Protein AF-A0A0F9MAR3-F1 (afdb_monomer_lite)

Radius of gyration: 13.01 Å; chains: 1; bounding box: 33×21×36 Å

Organism: NCBI:txid412755

Sequence (75 aa):
MKEKEEFKLIITKKDINFKCEIMIDDEEQIYLETKYFSHYKKLIKFLRNFFKSSIQFNEAMNLLKELELKNKRNG

Foldseek 3Di:
DPPDFDKDWDWDDDPQKIWIWIDTPVPDIDIDIDGHPVCVVVVLVVLPVVPPDPVSSVVVVVVVVVNVVVVVVVD

pLDDT: mean 74.76, std 10.01, range [41.78, 87.81]

Secondary structure (DSSP, 8-state):
------EEEEEEEETTEEEEEEEETTTEEEEEEEESTHHHHHHHHHHHHH--SHHHHHHHHHHHHHHHHHHHH--

Structure (mmCIF, N/CA/C/O backbone):
data_AF-A0A0F9MAR3-F1
#
_entry.id   AF-A0A0F9MAR3-F1
#
loop_
_atom_site.group_PDB
_atom_site.id
_atom_site.type_symbol
_atom_site.label_atom_id
_atom_site.label_alt_id
_atom_site.label_comp_id
_atom_site.label_asym_id
_atom_site.label_entity_id
_atom_site.label_seq_id
_atom_site.pdbx_PDB_ins_code
_atom_site.Cartn_x
_atom_site.Cartn_y
_atom_site.Cartn_z
_atom_site.occupancy
_atom_site.B_iso_or_equiv
_atom_site.auth_seq_id
_atom_site.auth_comp_id
_atom_site.auth_asym_id
_atom_site.auth_atom_id
_atom_site.pdbx_PDB_model_num
ATOM 1 N N . MET A 1 1 ? -17.635 -2.806 22.476 1.00 41.78 1 MET A N 1
ATOM 2 C CA . MET A 1 1 ? -16.272 -3.083 21.970 1.00 41.78 1 MET A CA 1
ATOM 3 C C . MET A 1 1 ? -16.134 -2.328 20.660 1.00 41.78 1 MET A C 1
ATOM 5 O O . MET A 1 1 ? -17.078 -2.384 19.891 1.00 41.78 1 MET A O 1
ATOM 9 N N . LYS A 1 2 ? -15.060 -1.560 20.432 1.00 49.81 2 LYS A N 1
ATOM 10 C CA . LYS A 1 2 ? -14.787 -1.041 19.081 1.00 49.81 2 LYS A CA 1
ATOM 11 C C . LYS A 1 2 ? -14.251 -2.217 18.276 1.00 49.81 2 LYS A C 1
ATOM 13 O O . LYS A 1 2 ? -13.191 -2.732 18.632 1.00 49.81 2 LYS A O 1
ATOM 18 N N . GLU A 1 3 ? -15.014 -2.679 17.296 1.00 53.88 3 GLU A N 1
ATOM 19 C CA . GLU A 1 3 ? -14.519 -3.625 16.299 1.00 53.88 3 GLU A CA 1
ATOM 20 C C . GLU A 1 3 ? -13.268 -3.011 15.664 1.00 53.88 3 GLU A C 1
ATOM 22 O O . GLU A 1 3 ? -13.209 -1.806 15.401 1.00 53.88 3 GLU A O 1
ATOM 27 N N . LYS A 1 4 ? -12.197 -3.801 15.583 1.00 62.44 4 LYS A N 1
ATOM 28 C CA . LYS A 1 4 ? -11.009 -3.384 14.849 1.00 62.44 4 LYS A CA 1
ATOM 29 C C . LYS A 1 4 ? -11.381 -3.547 13.384 1.00 62.44 4 LYS A C 1
ATOM 31 O O . LYS A 1 4 ? -11.560 -4.684 12.978 1.00 62.44 4 LYS A O 1
ATOM 36 N N . GLU A 1 5 ? -11.495 -2.440 12.656 1.00 64.12 5 GLU A N 1
ATOM 37 C CA . GLU A 1 5 ? -11.602 -2.455 11.193 1.00 64.12 5 GLU A CA 1
ATOM 38 C C . GLU A 1 5 ? -10.471 -3.343 10.647 1.00 64.12 5 GLU A C 1
ATOM 40 O O . GLU A 1 5 ? -9.278 -3.064 10.869 1.00 64.12 5 GLU A O 1
ATOM 45 N N . GLU A 1 6 ? -10.838 -4.452 10.010 1.00 71.50 6 GLU A N 1
ATOM 46 C CA . GLU A 1 6 ? -9.895 -5.328 9.334 1.00 71.50 6 GLU A CA 1
ATOM 47 C C . GLU A 1 6 ? -9.660 -4.764 7.938 1.00 71.50 6 GLU A C 1
ATOM 49 O O . GLU A 1 6 ? -10.587 -4.477 7.185 1.00 71.50 6 GLU A O 1
ATOM 54 N N . PHE A 1 7 ? -8.392 -4.579 7.577 1.00 74.38 7 PHE A N 1
ATOM 55 C CA . PHE A 1 7 ? -8.039 -4.106 6.249 1.00 74.38 7 PHE A CA 1
ATOM 56 C C . PHE A 1 7 ? -7.125 -5.100 5.551 1.00 74.38 7 PHE A C 1
ATOM 58 O O . PHE A 1 7 ? -6.205 -5.673 6.141 1.00 74.38 7 PHE A O 1
ATOM 65 N N . LYS A 1 8 ? -7.338 -5.251 4.249 1.00 79.25 8 LYS A N 1
ATOM 66 C CA . LYS A 1 8 ? -6.473 -6.016 3.361 1.00 79.25 8 LYS A CA 1
ATOM 67 C C . LYS A 1 8 ? -5.785 -5.063 2.404 1.00 79.25 8 LYS A C 1
ATOM 69 O O . LYS A 1 8 ? -6.428 -4.437 1.569 1.00 79.25 8 LYS A O 1
ATOM 74 N N . LEU A 1 9 ? -4.465 -4.977 2.510 1.00 77.56 9 LEU A N 1
ATOM 75 C CA . LEU A 1 9 ? -3.641 -4.170 1.620 1.00 77.56 9 LEU A CA 1
ATOM 76 C C . LEU A 1 9 ? -2.949 -5.065 0.589 1.00 77.56 9 LEU A C 1
ATOM 78 O O . LEU A 1 9 ? -2.113 -5.901 0.933 1.00 77.56 9 LEU A O 1
ATOM 82 N N . ILE A 1 10 ? -3.266 -4.855 -0.683 1.00 80.62 10 ILE A N 1
ATOM 83 C CA . ILE A 1 10 ? -2.620 -5.511 -1.816 1.00 80.62 10 ILE A CA 1
ATOM 84 C C . ILE A 1 10 ? -1.869 -4.444 -2.598 1.00 80.62 10 ILE A C 1
ATOM 86 O O . ILE A 1 10 ? -2.448 -3.480 -3.090 1.00 80.62 10 ILE A O 1
ATOM 90 N N . ILE A 1 11 ? -0.559 -4.620 -2.740 1.00 76.12 11 ILE A N 1
ATOM 91 C CA . ILE A 1 11 ? 0.255 -3.739 -3.572 1.00 76.12 11 ILE A CA 1
ATOM 92 C C . ILE A 1 11 ? 0.924 -4.588 -4.639 1.00 76.12 11 ILE A C 1
ATOM 94 O O . ILE A 1 11 ? 1.597 -5.575 -4.346 1.00 76.12 11 ILE A O 1
ATOM 98 N N . THR A 1 12 ? 0.746 -4.196 -5.893 1.00 77.31 12 THR A N 1
ATOM 99 C CA . THR A 1 12 ? 1.412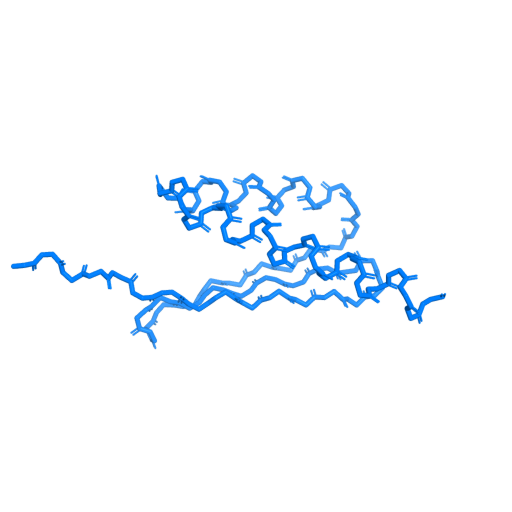 -4.825 -7.028 1.00 77.31 12 THR A CA 1
ATOM 100 C C . THR A 1 12 ? 2.274 -3.799 -7.742 1.00 77.31 12 THR A C 1
ATOM 102 O O . THR A 1 12 ? 1.911 -2.631 -7.894 1.00 77.31 12 THR A O 1
ATOM 105 N N . LYS A 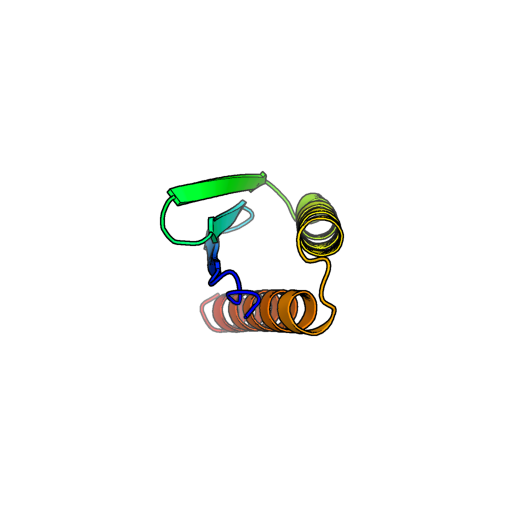1 13 ? 3.459 -4.234 -8.167 1.00 75.06 13 LYS A N 1
ATOM 106 C CA . LYS A 1 13 ? 4.359 -3.435 -8.992 1.00 75.06 13 LYS A CA 1
ATOM 107 C C . LYS A 1 13 ? 4.611 -4.189 -10.288 1.00 75.06 13 LYS A C 1
ATOM 109 O O . LYS A 1 13 ? 5.035 -5.341 -10.245 1.00 75.06 13 LYS A O 1
ATOM 114 N N . LYS A 1 14 ? 4.364 -3.530 -11.417 1.00 76.25 14 LYS A N 1
ATOM 115 C CA . LYS A 1 14 ? 4.682 -4.030 -12.757 1.00 76.25 14 LYS A CA 1
ATOM 116 C C . LYS A 1 14 ? 5.496 -2.963 -13.478 1.00 76.25 14 LYS A C 1
ATOM 118 O O . LYS A 1 14 ? 4.979 -1.882 -13.763 1.00 76.25 14 LYS A O 1
ATOM 123 N N . ASP A 1 15 ? 6.772 -3.247 -13.717 1.00 76.62 15 ASP A N 1
ATOM 124 C CA . ASP A 1 15 ? 7.751 -2.306 -14.270 1.00 76.62 15 ASP A CA 1
ATOM 125 C C . ASP A 1 15 ? 7.840 -1.005 -13.444 1.00 76.62 15 ASP A C 1
ATOM 127 O O . ASP A 1 15 ? 8.302 -0.997 -12.299 1.00 76.62 15 ASP A O 1
ATOM 131 N N . ILE A 1 16 ? 7.366 0.106 -14.014 1.00 71.50 16 ILE A N 1
ATOM 132 C CA . ILE A 1 16 ? 7.310 1.437 -13.391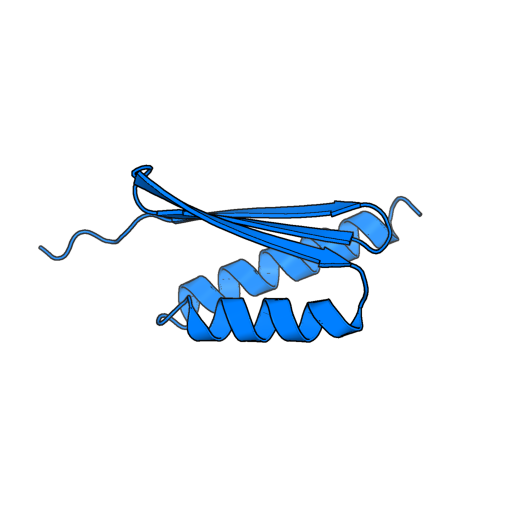 1.00 71.50 16 ILE A CA 1
ATOM 133 C C . ILE A 1 16 ? 5.950 1.757 -12.752 1.00 71.50 16 ILE A C 1
ATOM 135 O O . ILE A 1 16 ? 5.782 2.845 -12.193 1.00 71.50 16 ILE A O 1
ATOM 139 N N . ASN A 1 17 ? 4.973 0.858 -12.879 1.00 72.62 17 ASN A N 1
ATOM 140 C CA . ASN A 1 17 ? 3.615 1.049 -12.387 1.00 72.62 17 ASN A CA 1
ATOM 141 C C . ASN A 1 17 ? 3.445 0.411 -11.010 1.00 72.62 17 ASN A C 1
ATOM 143 O O . ASN A 1 17 ? 3.892 -0.714 -10.781 1.00 72.62 17 ASN A O 1
ATOM 147 N N . PHE A 1 18 ? 2.741 1.117 -10.133 1.00 74.50 18 PHE A N 1
ATOM 148 C CA . PHE A 1 18 ? 2.286 0.628 -8.839 1.00 74.50 18 PHE A CA 1
ATOM 149 C C . PHE A 1 18 ? 0.763 0.648 -8.808 1.00 74.50 18 PHE A C 1
ATOM 151 O O . PHE A 1 18 ? 0.157 1.675 -9.118 1.00 74.50 18 PHE A O 1
ATOM 158 N N . LYS A 1 19 ? 0.158 -0.458 -8.387 1.00 79.88 19 LYS A N 1
ATOM 159 C CA . LYS A 1 19 ? -1.254 -0.521 -8.015 1.00 79.88 19 LYS A CA 1
ATOM 160 C C . LYS A 1 19 ? -1.341 -0.828 -6.530 1.00 79.88 19 LYS A C 1
ATOM 162 O O . LYS A 1 19 ? -0.625 -1.699 -6.038 1.00 79.88 19 LYS A O 1
ATOM 167 N N . CYS A 1 20 ? -2.182 -0.089 -5.831 1.00 80.81 20 CYS A N 1
ATOM 168 C CA . CYS A 1 20 ? -2.476 -0.252 -4.421 1.00 80.81 20 CYS A CA 1
ATOM 169 C C . CYS A 1 20 ? -3.981 -0.437 -4.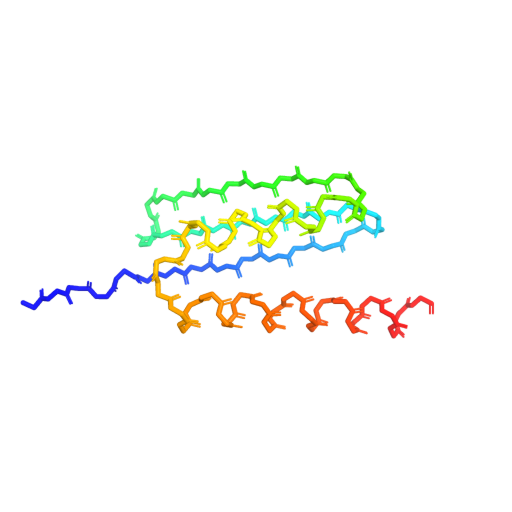279 1.00 80.81 20 CYS A C 1
ATOM 171 O O . CYS A 1 20 ? -4.755 0.415 -4.708 1.00 80.81 20 CYS A O 1
ATOM 173 N N . GLU A 1 21 ? -4.369 -1.535 -3.662 1.00 83.50 21 GLU A N 1
ATOM 174 C CA . GLU A 1 21 ? -5.740 -1.893 -3.343 1.00 83.50 21 GLU A CA 1
ATOM 175 C C . GLU A 1 21 ? -5.843 -2.045 -1.833 1.00 83.50 21 GLU A C 1
ATOM 177 O O . GLU A 1 21 ? -5.050 -2.758 -1.217 1.00 83.50 21 GLU A O 1
ATOM 182 N N . ILE A 1 22 ? -6.797 -1.345 -1.238 1.00 81.38 22 ILE A N 1
ATOM 183 C CA . ILE A 1 22 ? -7.130 -1.459 0.176 1.00 81.38 22 ILE A CA 1
ATOM 184 C C . ILE A 1 22 ? -8.571 -1.931 0.240 1.00 81.38 22 ILE A C 1
ATOM 186 O O . ILE A 1 22 ? -9.434 -1.252 -0.303 1.00 81.38 22 ILE A O 1
ATOM 190 N N . MET A 1 23 ? -8.824 -3.066 0.879 1.00 81.38 23 MET A N 1
ATOM 191 C CA . MET A 1 23 ? -10.175 -3.471 1.265 1.00 81.38 23 MET A CA 1
ATOM 192 C C . MET A 1 23 ? -10.354 -3.234 2.761 1.00 81.38 23 MET A C 1
ATOM 194 O O . MET A 1 23 ? -9.418 -3.516 3.507 1.00 81.38 23 MET A O 1
ATOM 198 N N . ILE A 1 24 ? -11.504 -2.720 3.179 1.00 80.56 24 ILE A N 1
ATOM 199 C CA . ILE A 1 24 ? -11.886 -2.488 4.577 1.00 80.56 24 ILE A CA 1
ATOM 200 C C . ILE A 1 24 ? -13.157 -3.293 4.831 1.00 80.56 24 ILE A C 1
ATOM 202 O O . ILE A 1 24 ? -14.132 -3.117 4.099 1.00 80.56 24 ILE A O 1
ATOM 206 N N . ASP A 1 25 ? -13.108 -4.190 5.816 1.00 75.94 25 ASP A N 1
ATOM 207 C CA . ASP A 1 25 ? -14.232 -5.017 6.278 1.00 75.94 25 ASP A CA 1
ATOM 208 C C . ASP A 1 25 ? -14.992 -5.747 5.147 1.00 75.94 25 ASP A C 1
ATOM 210 O O . ASP A 1 25 ? -16.186 -5.996 5.243 1.00 75.94 25 ASP A O 1
ATOM 214 N N . ASP A 1 26 ? -14.299 -6.071 4.046 1.00 68.56 26 ASP A N 1
ATOM 215 C CA . ASP A 1 26 ? -14.856 -6.636 2.803 1.00 68.56 26 ASP A CA 1
ATOM 216 C C . ASP A 1 26 ? -15.982 -5.805 2.131 1.00 68.56 26 ASP A C 1
ATOM 218 O O . ASP A 1 26 ? -16.575 -6.250 1.145 1.00 68.56 26 ASP A O 1
ATOM 222 N N . GLU A 1 27 ? -16.231 -4.575 2.589 1.00 67.50 27 GLU A N 1
ATOM 223 C CA . GLU A 1 27 ? -17.290 -3.687 2.085 1.00 67.50 27 GLU A CA 1
ATOM 224 C C . GLU A 1 27 ? -16.741 -2.508 1.271 1.00 67.50 27 GLU A C 1
ATOM 226 O O . GLU A 1 27 ? -17.298 -2.156 0.227 1.00 67.50 27 GLU A O 1
ATOM 231 N N . GLU A 1 28 ? -15.628 -1.908 1.704 1.00 74.81 28 GLU A N 1
ATOM 232 C CA . GLU A 1 28 ? -15.041 -0.753 1.022 1.00 74.81 28 GLU A CA 1
ATOM 233 C C . GLU A 1 28 ? -13.734 -1.121 0.325 1.00 74.81 28 GLU A C 1
ATOM 235 O O . GLU A 1 28 ? -12.785 -1.584 0.954 1.00 74.81 28 GLU A O 1
ATOM 240 N N . GLN A 1 29 ? -13.648 -0.857 -0.983 1.00 78.62 29 GLN A N 1
ATOM 241 C CA . GLN A 1 29 ? -12.417 -1.008 -1.757 1.00 78.62 29 GLN A CA 1
ATOM 242 C C . GLN A 1 29 ? -11.905 0.354 -2.230 1.00 78.62 29 GLN A C 1
ATOM 244 O O . GLN A 1 29 ? -12.575 1.072 -2.974 1.00 78.62 29 GLN A O 1
ATOM 249 N N . ILE A 1 30 ? -10.666 0.680 -1.867 1.00 79.69 30 ILE A N 1
ATOM 250 C CA . ILE A 1 30 ? -9.953 1.849 -2.373 1.00 79.69 30 ILE A CA 1
ATOM 251 C C . ILE A 1 30 ? -8.857 1.394 -3.323 1.00 79.69 30 ILE A C 1
ATOM 253 O O . ILE A 1 30 ? -7.968 0.623 -2.963 1.00 79.69 30 ILE A O 1
ATOM 257 N N . TYR A 1 31 ? -8.912 1.921 -4.541 1.00 80.00 31 TYR A N 1
ATOM 258 C CA . TYR A 1 31 ? -7.969 1.620 -5.606 1.00 80.00 31 TYR A CA 1
ATOM 259 C C . TYR A 1 31 ? -7.133 2.851 -5.955 1.00 80.00 31 TYR A C 1
ATOM 261 O O . TYR A 1 31 ? -7.664 3.927 -6.241 1.00 80.00 31 TYR A O 1
ATOM 269 N N . LEU A 1 32 ? -5.814 2.683 -5.982 1.00 76.75 32 LEU A N 1
ATOM 270 C CA . LEU A 1 32 ? -4.871 3.700 -6.426 1.00 76.75 32 LEU A CA 1
ATOM 271 C C . LEU A 1 32 ? -3.870 3.088 -7.407 1.00 76.75 32 LEU A C 1
ATOM 273 O O . LEU A 1 32 ? -3.008 2.297 -7.029 1.00 76.75 32 LEU A O 1
ATOM 277 N N . GLU A 1 33 ? -3.929 3.516 -8.664 1.00 76.88 33 GLU A N 1
ATOM 278 C CA . GLU A 1 33 ? -2.933 3.181 -9.680 1.00 76.88 33 GLU A CA 1
ATOM 279 C C . GLU A 1 33 ? -2.063 4.390 -9.990 1.00 76.88 33 GLU A C 1
ATOM 281 O O . GLU A 1 33 ? -2.543 5.502 -10.217 1.00 76.88 33 GLU A O 1
ATOM 286 N N . THR A 1 34 ? -0.753 4.173 -10.001 1.00 71.38 34 THR A N 1
ATOM 287 C CA . THR A 1 34 ? 0.206 5.223 -10.289 1.00 71.38 34 THR A CA 1
ATOM 288 C C . THR A 1 34 ? 1.305 4.741 -11.226 1.00 71.38 34 THR A C 1
ATOM 290 O O . THR A 1 34 ? 1.840 3.644 -11.092 1.00 71.38 34 THR A O 1
ATOM 293 N N . LYS A 1 35 ? 1.661 5.596 -12.182 1.00 65.75 35 LYS A N 1
ATOM 294 C CA . LYS A 1 35 ? 2.718 5.367 -13.175 1.00 65.75 35 LYS A CA 1
ATOM 295 C C . LYS A 1 35 ? 3.913 6.250 -12.809 1.00 65.75 35 LYS A C 1
ATOM 297 O O . LYS A 1 35 ? 3.692 7.446 -12.745 1.00 65.75 35 LYS A O 1
ATOM 302 N N . TYR A 1 36 ? 5.114 5.717 -12.554 1.00 60.78 36 TYR A N 1
ATOM 303 C CA . TYR A 1 36 ? 6.374 6.424 -12.185 1.00 60.78 36 TYR A CA 1
ATOM 304 C C . TYR A 1 36 ? 6.744 6.545 -10.690 1.00 60.78 36 TYR A C 1
ATOM 306 O O . TYR A 1 36 ? 5.911 6.652 -9.796 1.00 60.78 36 TYR A O 1
ATOM 314 N N . PHE A 1 37 ? 8.059 6.635 -10.435 1.00 57.81 37 PHE A N 1
ATOM 315 C CA . PHE A 1 37 ? 8.692 6.770 -9.110 1.00 57.81 37 PHE A CA 1
ATOM 316 C C . PHE A 1 37 ? 8.286 8.043 -8.346 1.00 57.81 37 PHE A C 1
ATOM 318 O O . PHE A 1 37 ? 8.173 8.032 -7.121 1.00 57.81 37 PHE A O 1
ATOM 325 N N . SER A 1 38 ? 7.991 9.143 -9.050 1.00 63.34 38 SER A N 1
ATOM 326 C CA . SER A 1 38 ? 7.430 10.363 -8.443 1.00 63.34 38 SER A CA 1
ATOM 327 C C . SER A 1 38 ? 6.085 10.101 -7.756 1.00 63.34 38 SER A C 1
ATOM 329 O O . SER A 1 38 ? 5.697 10.829 -6.838 1.00 63.34 38 SER A O 1
ATOM 331 N N . HIS A 1 39 ? 5.395 9.030 -8.145 1.00 69.31 39 HIS A N 1
ATOM 332 C CA . HIS A 1 39 ? 4.148 8.611 -7.539 1.00 69.31 39 HIS A CA 1
ATOM 333 C C . HIS A 1 39 ? 4.309 7.629 -6.381 1.00 69.31 39 HIS A C 1
ATOM 335 O O . HIS A 1 39 ? 3.380 7.506 -5.591 1.00 69.31 39 HIS A O 1
ATOM 341 N N . TYR A 1 40 ? 5.498 7.062 -6.161 1.00 73.44 40 TYR A N 1
ATOM 342 C CA . TYR A 1 40 ? 5.797 6.332 -4.926 1.00 73.44 40 TYR A CA 1
ATOM 343 C C . TYR A 1 40 ? 5.661 7.245 -3.697 1.00 73.44 40 TYR A C 1
ATOM 345 O O . TYR A 1 40 ? 5.021 6.895 -2.710 1.00 73.44 40 TYR A O 1
ATOM 353 N N . LYS A 1 41 ? 6.144 8.494 -3.790 1.00 79.25 41 LYS A N 1
ATOM 354 C CA . LYS A 1 41 ? 5.920 9.510 -2.744 1.00 79.25 41 LYS A CA 1
ATOM 355 C C . LYS A 1 41 ? 4.435 9.839 -2.554 1.00 79.25 41 LYS A C 1
ATOM 357 O O . LYS A 1 41 ? 4.010 10.076 -1.426 1.00 79.25 41 LYS A O 1
ATOM 362 N N . LYS A 1 42 ? 3.647 9.857 -3.639 1.00 79.94 42 LYS A N 1
ATOM 363 C CA . LYS A 1 42 ? 2.192 10.075 -3.567 1.00 79.94 42 LYS A CA 1
ATOM 364 C C . LYS A 1 42 ? 1.494 8.898 -2.889 1.00 79.94 42 LYS A C 1
ATOM 366 O O . LYS A 1 42 ? 0.644 9.143 -2.044 1.00 79.94 42 LYS A O 1
ATOM 371 N N . LEU A 1 43 ? 1.904 7.666 -3.190 1.00 79.00 43 LEU A N 1
ATOM 372 C CA . LEU A 1 43 ? 1.418 6.454 -2.537 1.00 79.00 43 LEU A CA 1
ATOM 373 C C . LEU A 1 43 ? 1.727 6.473 -1.036 1.00 79.00 43 LEU A C 1
ATOM 375 O O . LEU A 1 43 ? 0.820 6.303 -0.236 1.00 79.00 43 LEU A O 1
ATOM 379 N N . ILE A 1 44 ? 2.961 6.792 -0.635 1.00 84.56 44 ILE A N 1
ATOM 380 C CA . ILE A 1 44 ? 3.313 6.929 0.789 1.00 84.56 44 ILE A CA 1
ATOM 381 C C . ILE A 1 44 ? 2.454 8.001 1.468 1.00 84.56 44 ILE A C 1
ATOM 383 O O . ILE A 1 44 ? 1.942 7.782 2.563 1.00 84.56 44 ILE A O 1
ATOM 387 N N . LYS A 1 45 ? 2.287 9.169 0.832 1.00 85.56 45 LYS A N 1
ATOM 388 C CA . LYS A 1 45 ? 1.459 10.252 1.382 1.00 85.56 45 LYS A CA 1
ATOM 389 C C . LYS A 1 45 ? -0.006 9.828 1.510 1.00 85.56 45 LYS A C 1
ATOM 391 O O . LYS A 1 45 ? -0.631 10.143 2.515 1.00 85.56 45 LYS A O 1
ATOM 396 N N . PHE A 1 46 ? -0.527 9.108 0.521 1.00 84.38 46 PHE A N 1
ATOM 397 C CA . PHE A 1 46 ? -1.866 8.537 0.554 1.00 84.38 46 PHE A CA 1
ATOM 398 C C . PHE A 1 46 ? -2.013 7.548 1.715 1.00 84.38 46 PHE A C 1
ATOM 400 O O . PHE A 1 46 ? -2.877 7.754 2.558 1.00 84.38 46 PHE A O 1
ATOM 407 N N . LEU A 1 47 ? -1.116 6.564 1.835 1.00 84.19 47 LEU A N 1
ATOM 408 C CA . LEU A 1 47 ? -1.140 5.575 2.918 1.00 84.19 47 LEU A CA 1
ATOM 409 C C . LEU A 1 47 ? -1.016 6.235 4.295 1.00 84.19 47 LEU A C 1
ATOM 411 O O . LEU A 1 47 ? -1.694 5.824 5.227 1.00 84.19 47 LEU A O 1
ATOM 415 N N . ARG A 1 48 ? -0.201 7.288 4.426 1.00 87.81 48 ARG A N 1
ATOM 416 C CA . ARG A 1 48 ? -0.065 8.045 5.679 1.00 87.81 48 ARG A CA 1
ATOM 417 C C . ARG A 1 48 ? -1.334 8.805 6.057 1.00 87.81 48 ARG A C 1
ATOM 419 O O . ARG A 1 48 ? -1.613 8.964 7.237 1.00 87.81 48 ARG A O 1
ATOM 426 N N . ASN A 1 49 ? -2.062 9.314 5.067 1.00 85.38 49 ASN A N 1
ATOM 427 C CA . ASN A 1 49 ? -3.329 10.004 5.294 1.00 85.38 49 ASN A CA 1
ATOM 428 C C . ASN A 1 49 ? -4.473 9.016 5.554 1.00 85.38 49 ASN A C 1
ATOM 430 O O . ASN A 1 49 ? -5.394 9.336 6.300 1.00 85.38 49 ASN A O 1
ATOM 434 N N . PHE A 1 50 ? -4.414 7.846 4.919 1.00 82.94 50 PHE A N 1
ATOM 435 C CA . PHE A 1 50 ? -5.409 6.793 5.036 1.00 82.94 50 PHE A CA 1
ATOM 436 C C . PHE A 1 50 ? -5.297 6.071 6.385 1.00 82.94 50 PHE A C 1
ATOM 438 O O . PHE A 1 50 ? -6.246 6.050 7.168 1.00 82.94 50 PHE A O 1
ATOM 445 N N . PHE A 1 51 ? -4.111 5.551 6.708 1.00 82.75 51 PHE A N 1
ATOM 446 C CA . PHE A 1 51 ? -3.860 4.889 7.980 1.00 82.75 51 PHE A CA 1
ATOM 447 C C . PHE A 1 51 ? -3.662 5.919 9.088 1.00 82.75 51 PHE A C 1
ATOM 449 O O . PHE A 1 51 ? -2.585 6.487 9.266 1.00 82.75 51 PHE A O 1
ATOM 456 N N . LYS A 1 52 ? -4.716 6.124 9.879 1.00 74.56 52 LYS A N 1
ATOM 457 C CA . LYS A 1 52 ? -4.667 6.965 11.085 1.00 74.56 52 LYS A CA 1
ATOM 458 C C . LYS A 1 52 ? -3.802 6.341 12.189 1.00 74.56 52 LYS A C 1
ATOM 460 O O . LYS A 1 52 ? -3.297 7.060 13.048 1.00 74.56 52 LYS A O 1
ATOM 465 N N . SER A 1 53 ? -3.618 5.018 12.163 1.00 78.62 53 SER A N 1
ATOM 466 C CA . SER A 1 53 ? -2.730 4.283 13.067 1.00 78.62 53 SER A CA 1
ATOM 467 C C . SER A 1 53 ? -1.306 4.199 12.517 1.00 78.62 53 SER A C 1
ATOM 469 O O . SER A 1 53 ? -1.082 3.796 11.374 1.00 78.62 53 SER A O 1
ATOM 471 N N . SER A 1 54 ? -0.322 4.490 13.371 1.00 78.44 54 SER A N 1
ATOM 472 C CA . SER A 1 54 ? 1.099 4.328 13.046 1.00 78.44 54 SER A CA 1
ATOM 473 C C . SER A 1 54 ? 1.489 2.870 12.778 1.00 78.44 54 SER A C 1
ATOM 475 O O . SER A 1 54 ? 2.407 2.626 11.999 1.00 78.44 54 SER A O 1
ATOM 477 N N . ILE A 1 55 ? 0.787 1.905 13.380 1.00 82.62 55 ILE A N 1
ATOM 478 C CA . ILE A 1 55 ? 1.050 0.470 13.202 1.00 82.62 55 ILE A CA 1
ATOM 479 C C . ILE A 1 55 ? 0.667 0.038 11.784 1.00 82.62 55 ILE A C 1
ATOM 481 O O . ILE A 1 55 ? 1.513 -0.473 11.056 1.00 82.62 55 ILE A O 1
ATOM 485 N N . GLN A 1 56 ? -0.562 0.341 11.360 1.00 78.88 56 GLN A N 1
ATOM 486 C CA . GLN A 1 56 ? -1.076 -0.031 10.036 1.00 78.88 56 GLN A CA 1
ATOM 487 C C . GLN A 1 56 ? -0.273 0.647 8.915 1.00 78.88 56 GLN A C 1
ATOM 489 O O . GLN A 1 56 ? 0.073 0.028 7.910 1.00 78.88 56 GLN A O 1
ATOM 494 N N . PHE A 1 57 ? 0.115 1.912 9.121 1.00 85.62 57 PHE A N 1
ATOM 495 C CA . PHE A 1 57 ? 1.015 2.601 8.200 1.00 85.62 57 PHE A CA 1
ATOM 496 C C . PHE A 1 57 ? 2.376 1.897 8.091 1.00 85.62 57 PHE A C 1
ATOM 498 O O . PHE A 1 57 ? 2.892 1.719 6.989 1.00 85.62 57 PHE A O 1
ATOM 505 N N . ASN A 1 58 ? 2.965 1.472 9.212 1.00 86.06 58 ASN A N 1
ATOM 506 C CA . ASN A 1 58 ? 4.251 0.775 9.203 1.00 86.06 58 ASN A CA 1
ATOM 507 C C . ASN A 1 58 ? 4.170 -0.591 8.506 1.00 86.06 58 ASN A C 1
ATOM 509 O O . ASN A 1 58 ? 5.081 -0.935 7.752 1.00 86.06 58 ASN A O 1
ATOM 513 N N . GLU A 1 59 ? 3.086 -1.340 8.704 1.00 83.81 59 GLU A N 1
ATOM 514 C CA . GLU A 1 59 ? 2.828 -2.597 7.990 1.00 83.81 59 GLU A CA 1
ATOM 515 C C . GLU A 1 59 ? 2.749 -2.367 6.475 1.00 83.81 59 GLU A C 1
ATOM 517 O O . GLU A 1 59 ? 3.450 -3.032 5.707 1.00 83.81 59 GLU A O 1
ATOM 522 N N . ALA A 1 60 ? 2.005 -1.344 6.044 1.00 82.69 60 ALA A N 1
ATOM 523 C CA . ALA A 1 60 ? 1.926 -0.946 4.642 1.00 82.69 60 ALA A CA 1
ATOM 524 C C . ALA A 1 60 ? 3.296 -0.571 4.051 1.00 82.69 60 ALA A C 1
ATOM 526 O O . ALA A 1 60 ? 3.638 -0.962 2.931 1.00 82.69 60 ALA A O 1
ATOM 527 N N . MET A 1 61 ? 4.116 0.150 4.820 1.00 87.06 61 MET A N 1
ATOM 528 C CA . MET A 1 61 ? 5.474 0.514 4.417 1.00 87.06 61 MET A CA 1
ATOM 529 C C . MET A 1 61 ? 6.416 -0.693 4.327 1.00 87.06 61 MET A C 1
ATOM 531 O O . MET A 1 61 ? 7.303 -0.703 3.470 1.00 87.06 61 MET A O 1
ATOM 535 N N . ASN A 1 62 ? 6.251 -1.705 5.181 1.00 87.06 62 ASN A N 1
ATOM 536 C CA . ASN A 1 62 ? 7.040 -2.935 5.115 1.00 87.06 62 ASN A CA 1
ATOM 537 C C . ASN A 1 62 ? 6.689 -3.751 3.865 1.00 87.06 62 ASN A C 1
ATOM 539 O O . ASN A 1 62 ? 7.598 -4.139 3.131 1.00 87.06 62 ASN A O 1
ATOM 543 N N . LEU A 1 63 ? 5.397 -3.895 3.552 1.00 82.06 63 LEU A N 1
ATOM 544 C CA . LEU A 1 63 ? 4.936 -4.541 2.318 1.00 82.06 63 LEU A CA 1
ATOM 545 C C . LEU A 1 63 ? 5.496 -3.847 1.066 1.00 82.06 63 LEU A C 1
ATOM 547 O O . LEU A 1 63 ? 5.992 -4.510 0.152 1.00 82.06 63 LEU A O 1
ATOM 551 N N . LEU A 1 64 ? 5.499 -2.509 1.043 1.00 80.31 64 LEU A N 1
ATOM 552 C CA . LEU A 1 64 ? 6.111 -1.738 -0.043 1.00 80.31 64 LEU A CA 1
ATOM 553 C C . LEU A 1 64 ? 7.603 -2.047 -0.219 1.00 80.31 64 LEU A C 1
ATOM 555 O O . LEU A 1 64 ? 8.052 -2.287 -1.342 1.00 80.31 64 LEU A O 1
ATOM 559 N N . LYS A 1 65 ? 8.369 -2.082 0.877 1.00 82.62 65 LYS A N 1
ATOM 560 C CA . LYS A 1 65 ? 9.807 -2.398 0.840 1.00 82.62 65 LYS A CA 1
ATOM 561 C C . LYS A 1 65 ? 10.067 -3.817 0.342 1.00 82.62 65 LYS A C 1
ATOM 563 O O . LYS A 1 65 ? 10.973 -4.023 -0.464 1.00 82.62 65 LYS A O 1
ATOM 568 N N . GLU A 1 66 ? 9.280 -4.794 0.785 1.00 82.94 66 GLU A N 1
ATOM 569 C CA . 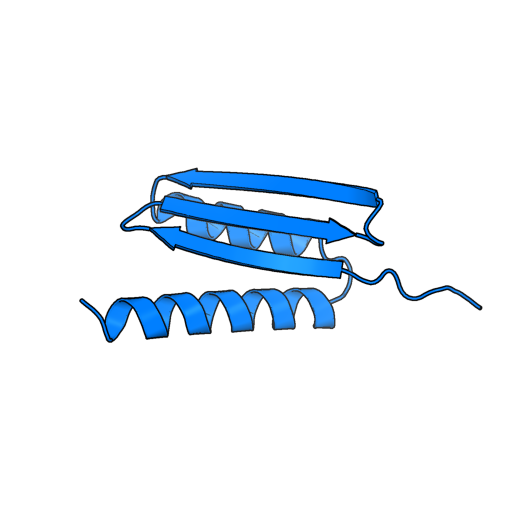GLU A 1 66 ? 9.409 -6.178 0.322 1.00 82.94 66 GLU A CA 1
ATOM 570 C C . GLU A 1 66 ? 9.165 -6.309 -1.185 1.00 82.94 66 GLU A C 1
ATOM 572 O O . GLU A 1 66 ? 9.896 -7.028 -1.871 1.00 82.94 66 GLU A O 1
ATOM 577 N N . LEU A 1 67 ? 8.183 -5.581 -1.724 1.00 74.88 67 LEU A N 1
ATOM 578 C CA . LEU A 1 67 ? 7.903 -5.552 -3.161 1.00 74.88 67 LEU A CA 1
ATOM 579 C C . LEU A 1 67 ? 9.034 -4.905 -3.965 1.00 74.88 67 LEU A C 1
ATOM 581 O O . LEU A 1 67 ? 9.349 -5.371 -5.065 1.00 74.88 67 LEU A O 1
ATOM 585 N N . GLU A 1 68 ? 9.675 -3.861 -3.436 1.00 72.38 68 GLU A N 1
ATOM 586 C CA . GLU A 1 68 ? 10.872 -3.281 -4.053 1.00 72.38 68 GLU A CA 1
ATOM 587 C C . GLU A 1 68 ? 12.048 -4.264 -4.056 1.00 72.38 68 GLU A C 1
ATOM 589 O O . GLU A 1 68 ? 12.728 -4.399 -5.076 1.00 72.38 68 GLU A O 1
ATOM 594 N N . LEU A 1 69 ? 12.267 -4.980 -2.949 1.00 74.62 69 LEU A N 1
ATOM 595 C CA . LEU A 1 69 ? 13.332 -5.979 -2.826 1.00 74.62 69 LEU A CA 1
ATOM 596 C C . LEU A 1 69 ? 13.107 -7.183 -3.750 1.00 74.62 69 LEU A C 1
ATOM 598 O O . LEU A 1 69 ? 14.053 -7.627 -4.401 1.00 74.62 69 LEU A O 1
ATOM 602 N N . LYS A 1 70 ? 11.870 -7.687 -3.856 1.00 71.31 70 LYS A N 1
ATOM 603 C CA . LYS A 1 70 ? 11.514 -8.781 -4.777 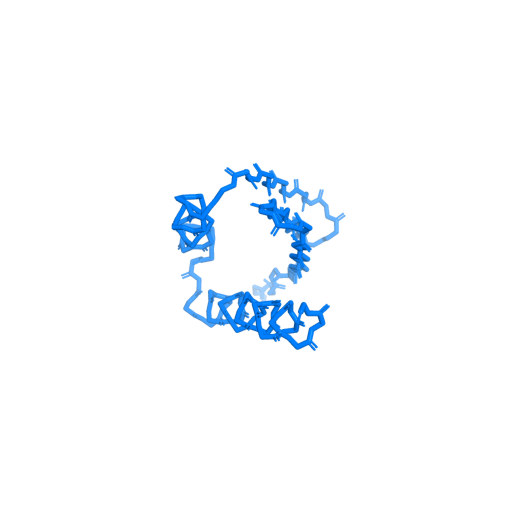1.00 71.31 70 LYS A CA 1
ATOM 604 C C . LYS A 1 70 ? 11.724 -8.383 -6.238 1.00 71.31 70 LYS A C 1
ATOM 606 O O . LYS A 1 70 ? 12.307 -9.153 -6.991 1.00 71.31 70 LYS A O 1
ATOM 611 N N . ASN A 1 71 ? 11.338 -7.165 -6.624 1.00 63.78 71 ASN A N 1
ATOM 612 C CA . ASN A 1 71 ? 11.562 -6.685 -7.992 1.00 63.78 71 ASN A CA 1
ATOM 613 C C . ASN A 1 71 ? 13.047 -6.498 -8.335 1.00 63.78 71 ASN A C 1
ATOM 615 O O . ASN A 1 71 ? 13.419 -6.697 -9.482 1.00 63.78 71 ASN A O 1
ATOM 619 N N . LYS A 1 72 ? 13.904 -6.153 -7.366 1.00 60.41 72 LYS A N 1
ATOM 620 C CA . LYS A 1 72 ? 15.358 -6.064 -7.593 1.00 60.41 72 LYS A CA 1
ATOM 621 C C . LYS A 1 72 ? 16.051 -7.423 -7.722 1.00 60.41 72 LYS A C 1
ATOM 623 O O . LYS A 1 72 ? 17.151 -7.470 -8.249 1.00 60.41 72 LYS A O 1
ATOM 628 N N . ARG A 1 73 ? 15.458 -8.502 -7.200 1.00 59.12 73 ARG A N 1
ATOM 629 C CA . ARG A 1 73 ? 16.022 -9.863 -7.276 1.00 59.12 73 ARG A CA 1
ATOM 630 C C . ARG A 1 73 ? 15.664 -10.599 -8.569 1.00 59.12 73 ARG A C 1
ATOM 632 O O . ARG A 1 73 ? 16.341 -11.561 -8.902 1.00 59.12 73 ARG A O 1
ATOM 639 N N . ASN A 1 74 ? 14.617 -10.152 -9.263 1.00 51.19 74 ASN A N 1
ATOM 640 C CA . ASN A 1 74 ? 14.099 -10.771 -10.486 1.00 51.19 74 ASN A CA 1
ATOM 641 C C . ASN A 1 74 ? 14.374 -9.935 -11.754 1.00 51.19 74 ASN A C 1
ATOM 643 O O . ASN A 1 74 ? 13.778 -10.219 -12.792 1.00 51.19 74 ASN A O 1
ATOM 647 N N . GLY A 1 75 ? 15.196 -8.885 -11.656 1.00 46.50 75 GLY A N 1
ATOM 648 C CA . GLY A 1 75 ? 15.575 -7.999 -12.761 1.00 46.50 75 GLY A CA 1
ATOM 649 C C . GLY A 1 75 ? 17.044 -8.125 -13.119 1.00 46.50 75 GLY A C 1
ATOM 650 O O . GLY A 1 75 ? 17.827 -8.500 -12.218 1.00 46.50 75 GLY A O 1
#